Protein AF-F6ENW8-F1 (afdb_monomer)

InterPro domains:
  IPR035169 Protein of unknown function DUF5318 [PF17249] (1-63)

Secondary structure (DSSP, 8-state):
-B-TT-GGGTT----HHHHHHHHHHSBSEEEEEEEE-TTT--EEEEEEEEESBPP------------------

Nearest PDB structures (foldseek):
  6o7i-assembly1_D  TM=4.236E-01  e=8.019E-01  Thermococcus onnurineus NA1
  6muu-assembly1_C  TM=4.418E-01  e=9.136E-01  Thermococcus onnurineus
  8x5d-assembly1_H  TM=4.155E-01  e=2.956E+00  Mycobacterium tuberculosis
  7r1c-assembly1_N  TM=3.126E-01  e=1.754E+00  Priestia megaterium NBRC 15308 = ATCC 14581

Mean predicted aligned error: 13.09 Å

Structure (mmCIF, N/CA/C/O backbone):
data_AF-F6ENW8-F1
#
_entry.id   AF-F6ENW8-F1
#
loop_
_atom_site.group_PDB
_atom_site.id
_atom_site.type_symbol
_atom_site.label_atom_id
_atom_site.label_alt_id
_atom_site.label_comp_id
_atom_site.label_asym_id
_atom_site.label_entity_id
_atom_site.label_seq_id
_atom_site.pdbx_PDB_ins_code
_atom_site.Cartn_x
_atom_site.Cartn_y
_atom_site.Cartn_z
_atom_s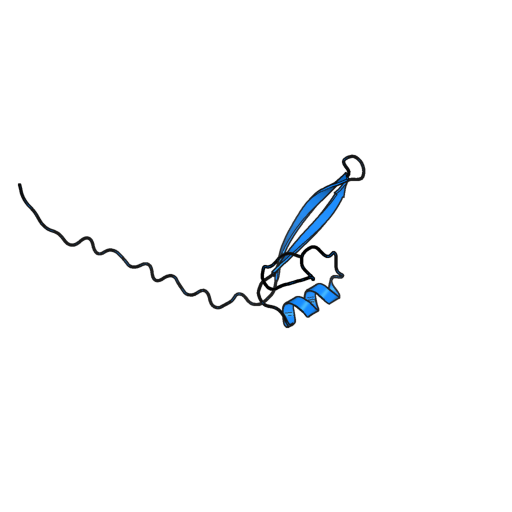ite.occupancy
_atom_site.B_iso_or_equiv
_atom_site.auth_seq_id
_atom_site.auth_comp_id
_atom_site.auth_asym_id
_atom_site.auth_atom_id
_atom_site.pdbx_PDB_model_num
ATOM 1 N N . MET A 1 1 ? 3.254 -2.491 3.007 1.00 56.34 1 MET A N 1
ATOM 2 C CA . MET A 1 1 ? 2.572 -1.950 4.209 1.00 56.34 1 MET A CA 1
ATOM 3 C C . MET A 1 1 ? 3.604 -1.663 5.281 1.00 56.34 1 MET A C 1
ATOM 5 O O . MET A 1 1 ? 4.570 -2.411 5.347 1.00 56.34 1 MET A O 1
ATOM 9 N N . PHE A 1 2 ? 3.422 -0.618 6.083 1.00 57.25 2 PHE A N 1
ATOM 10 C CA . PHE A 1 2 ? 4.339 -0.229 7.156 1.00 57.25 2 PHE A CA 1
ATOM 11 C C . PHE A 1 2 ? 3.542 0.197 8.392 1.00 57.25 2 PHE A C 1
ATOM 13 O O . PHE A 1 2 ? 2.553 0.914 8.271 1.00 57.25 2 PHE A O 1
ATOM 20 N N . GLY A 1 3 ? 3.968 -0.256 9.566 1.00 58.44 3 GLY A N 1
ATOM 21 C CA . GLY A 1 3 ? 3.394 0.113 10.858 1.00 58.44 3 GLY A CA 1
ATOM 22 C C . GLY A 1 3 ? 4.094 -0.651 11.979 1.00 58.44 3 GLY A C 1
ATOM 23 O O . GLY A 1 3 ? 4.345 -1.848 11.834 1.00 58.44 3 GLY A O 1
ATOM 24 N N . ASP A 1 4 ? 4.402 0.017 13.092 1.00 60.47 4 ASP A N 1
ATOM 25 C CA . ASP A 1 4 ? 5.171 -0.574 14.204 1.00 60.47 4 ASP A CA 1
ATOM 26 C C . ASP A 1 4 ? 4.478 -1.794 14.839 1.00 60.47 4 ASP A C 1
ATOM 28 O O . ASP A 1 4 ? 5.121 -2.637 15.461 1.00 60.47 4 ASP A O 1
ATOM 32 N N . ARG A 1 5 ? 3.159 -1.933 14.642 1.00 59.59 5 ARG A N 1
ATOM 33 C CA . ARG A 1 5 ? 2.335 -3.033 15.174 1.00 59.59 5 ARG A CA 1
ATOM 34 C C . ARG A 1 5 ? 2.011 -4.127 14.146 1.00 59.59 5 ARG A C 1
ATOM 36 O O . ARG A 1 5 ? 1.284 -5.067 14.468 1.00 59.59 5 ARG A O 1
ATOM 43 N N . LEU A 1 6 ? 2.562 -4.047 12.928 1.00 58.31 6 LEU A N 1
ATOM 44 C CA . LEU A 1 6 ? 2.348 -5.050 11.871 1.00 58.31 6 LEU A CA 1
ATOM 45 C C . LEU A 1 6 ? 3.258 -6.287 11.987 1.00 58.31 6 LEU A C 1
ATOM 47 O O . LEU A 1 6 ? 2.980 -7.302 11.348 1.00 58.31 6 LEU A O 1
ATOM 51 N N . GLY A 1 7 ? 4.332 -6.234 12.782 1.00 63.22 7 GLY A N 1
ATOM 52 C CA . GLY A 1 7 ? 5.286 -7.342 12.918 1.00 63.22 7 GLY A CA 1
ATOM 53 C C . GLY A 1 7 ? 5.878 -7.781 11.568 1.00 63.22 7 GLY A C 1
ATOM 54 O O . GLY A 1 7 ? 6.192 -6.950 10.717 1.00 63.22 7 GLY A O 1
ATOM 55 N N . THR A 1 8 ? 5.984 -9.093 11.337 1.00 59.12 8 THR A N 1
ATOM 56 C CA . THR A 1 8 ? 6.558 -9.716 10.120 1.00 59.12 8 THR A CA 1
ATOM 57 C C . THR A 1 8 ? 5.800 -9.395 8.823 1.00 59.12 8 THR A C 1
ATOM 59 O O . THR A 1 8 ? 6.282 -9.681 7.732 1.00 59.12 8 THR A O 1
ATOM 62 N N . VAL A 1 9 ? 4.603 -8.810 8.914 1.00 59.44 9 VAL A N 1
ATOM 63 C CA . VAL A 1 9 ? 3.770 -8.455 7.751 1.00 59.44 9 VAL A CA 1
ATOM 64 C C . VAL A 1 9 ? 4.195 -7.107 7.142 1.00 59.44 9 VAL A C 1
ATOM 66 O O . VAL A 1 9 ? 3.824 -6.772 6.012 1.00 59.44 9 VAL A O 1
ATOM 69 N N . SER A 1 10 ? 5.007 -6.337 7.872 1.00 59.12 10 SER A N 1
ATOM 70 C CA . SER A 1 10 ? 5.601 -5.092 7.389 1.00 59.12 10 SER A CA 1
ATOM 71 C C . SER A 1 10 ? 6.526 -5.358 6.191 1.00 59.12 10 SER A C 1
ATOM 73 O O . SER A 1 10 ? 7.266 -6.337 6.165 1.00 59.12 10 SER A O 1
ATOM 75 N N . GLY A 1 11 ? 6.453 -4.516 5.160 1.00 68.25 11 GLY A N 1
ATOM 76 C CA . GLY A 1 11 ? 7.265 -4.634 3.940 1.00 68.25 11 GLY A CA 1
ATOM 77 C C . GLY A 1 11 ? 6.777 -5.650 2.896 1.00 68.25 11 GLY A C 1
ATOM 78 O O . GLY A 1 11 ? 7.357 -5.725 1.818 1.00 68.25 11 GLY A O 1
ATOM 79 N N . SER A 1 12 ? 5.693 -6.391 3.150 1.00 71.88 12 SER A N 1
ATOM 80 C CA . SER A 1 12 ? 5.125 -7.320 2.159 1.00 71.88 12 SER A CA 1
ATOM 81 C C . SER A 1 12 ? 4.198 -6.614 1.157 1.00 71.88 12 SER A C 1
ATOM 83 O O . SER A 1 12 ? 3.422 -5.728 1.541 1.00 71.88 12 SER A O 1
ATOM 85 N N . ALA A 1 13 ? 4.216 -7.059 -0.105 1.00 78.94 13 ALA A N 1
ATOM 86 C CA . ALA A 1 13 ? 3.160 -6.776 -1.079 1.00 78.94 13 ALA A CA 1
ATOM 87 C C . ALA A 1 13 ? 1.997 -7.757 -0.855 1.00 78.94 13 ALA A C 1
ATOM 89 O O . ALA A 1 13 ? 2.217 -8.967 -0.844 1.00 78.94 13 ALA A O 1
ATOM 90 N N . ARG A 1 14 ? 0.778 -7.251 -0.635 1.00 80.81 14 ARG A N 1
ATOM 91 C CA . ARG A 1 14 ? -0.429 -8.062 -0.389 1.00 80.81 14 ARG A CA 1
ATOM 92 C C . ARG A 1 14 ? -1.575 -7.617 -1.292 1.00 80.81 14 ARG A C 1
ATOM 94 O O . ARG A 1 14 ? -1.554 -6.507 -1.823 1.00 80.81 14 ARG A O 1
ATOM 101 N N . SER A 1 15 ? -2.561 -8.496 -1.447 1.00 82.56 15 SER A N 1
ATOM 102 C CA . SER A 1 15 ? -3.783 -8.211 -2.203 1.00 82.56 15 SER A CA 1
ATOM 103 C C . SER A 1 15 ? -4.665 -7.179 -1.493 1.00 82.56 15 SER A C 1
ATOM 105 O O . SER A 1 15 ? -4.577 -6.996 -0.276 1.00 82.56 15 SER A O 1
ATOM 107 N N . ASN A 1 16 ? -5.545 -6.525 -2.252 1.00 81.50 16 ASN A N 1
ATOM 108 C CA . ASN A 1 16 ? -6.457 -5.522 -1.707 1.00 81.50 16 ASN A CA 1
ATOM 109 C C . ASN A 1 16 ? -7.423 -6.119 -0.665 1.00 81.50 16 ASN A C 1
ATOM 111 O O . ASN A 1 16 ? -7.637 -5.521 0.385 1.00 81.50 16 ASN A O 1
ATOM 115 N N . ASP A 1 17 ? -7.935 -7.331 -0.901 1.00 82.81 17 ASP A N 1
ATOM 116 C CA . ASP A 1 17 ? -8.788 -8.050 0.055 1.00 82.81 17 ASP A CA 1
ATOM 117 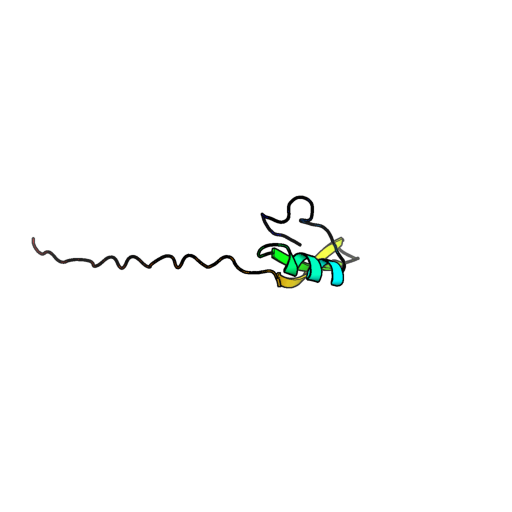C C . ASP A 1 17 ? -8.090 -8.316 1.392 1.00 82.81 17 ASP A C 1
ATOM 119 O O . ASP A 1 17 ? -8.689 -8.186 2.460 1.00 82.81 17 ASP A O 1
ATOM 123 N N . GLU A 1 18 ? -6.805 -8.667 1.356 1.00 83.56 18 GLU A N 1
ATOM 124 C CA . GLU A 1 18 ? -6.026 -8.916 2.567 1.00 83.56 18 GLU A CA 1
ATOM 125 C C . GLU A 1 18 ? -5.753 -7.623 3.345 1.00 83.56 18 GLU A C 1
ATOM 127 O O . GLU A 1 18 ? -5.840 -7.616 4.574 1.00 83.56 18 GLU A O 1
ATOM 132 N N . ILE A 1 19 ? -5.501 -6.517 2.638 1.00 84.19 19 ILE A N 1
ATOM 133 C CA . ILE A 1 19 ? -5.360 -5.180 3.232 1.00 84.19 19 ILE A CA 1
ATOM 134 C C . ILE A 1 19 ? -6.647 -4.778 3.967 1.00 84.19 19 ILE A C 1
ATOM 136 O O . ILE A 1 19 ? -6.582 -4.295 5.096 1.00 84.19 19 ILE A O 1
ATOM 140 N N . ILE A 1 20 ? -7.817 -5.024 3.370 1.00 83.44 20 ILE A N 1
ATOM 141 C CA . ILE A 1 20 ? -9.115 -4.717 3.992 1.00 83.44 20 ILE A CA 1
ATOM 142 C C . ILE A 1 20 ? -9.338 -5.570 5.249 1.00 83.44 20 ILE A C 1
ATOM 144 O O . ILE A 1 20 ? -9.760 -5.048 6.280 1.00 83.44 20 ILE A O 1
ATOM 148 N N . ARG A 1 21 ? -9.005 -6.867 5.212 1.00 83.25 21 ARG A N 1
ATOM 149 C CA . ARG A 1 21 ? -9.090 -7.743 6.400 1.00 83.25 21 ARG A CA 1
ATOM 150 C C . ARG A 1 21 ? -8.139 -7.300 7.517 1.00 83.25 21 ARG A C 1
ATOM 152 O O . ARG A 1 21 ? -8.492 -7.365 8.695 1.00 83.25 21 ARG A O 1
ATOM 159 N N . LEU A 1 22 ? -6.943 -6.826 7.166 1.00 80.62 22 LEU A N 1
ATOM 160 C CA . LEU A 1 22 ? -5.998 -6.257 8.131 1.00 80.62 22 LEU A CA 1
ATOM 161 C C . LEU A 1 22 ? -6.544 -4.967 8.752 1.00 80.62 22 LEU A C 1
ATOM 163 O O . LEU A 1 22 ? -6.449 -4.809 9.965 1.00 80.62 22 LEU A O 1
ATOM 167 N N . ALA A 1 23 ? -7.189 -4.102 7.965 1.00 80.88 23 ALA A N 1
ATOM 168 C CA . ALA A 1 23 ? -7.824 -2.874 8.455 1.00 80.88 23 ALA A CA 1
ATOM 169 C C . ALA A 1 23 ? -8.928 -3.126 9.496 1.00 80.88 23 ALA A C 1
ATOM 171 O O . ALA A 1 23 ? -9.190 -2.257 10.319 1.00 80.88 23 ALA A O 1
ATOM 172 N N . GLN A 1 24 ? -9.547 -4.309 9.489 1.00 80.44 24 GLN A N 1
ATOM 173 C CA . GLN A 1 24 ? -10.569 -4.696 10.469 1.00 80.44 24 GLN A CA 1
ATOM 174 C C . GLN A 1 24 ? -9.995 -5.265 11.774 1.00 80.44 24 GLN A C 1
ATOM 176 O O . GLN A 1 24 ? -10.696 -5.318 12.778 1.00 80.44 24 GLN A O 1
ATOM 181 N N . THR A 1 25 ? -8.754 -5.757 11.760 1.00 75.88 25 THR A N 1
ATOM 182 C CA . THR A 1 25 ? -8.185 -6.548 12.869 1.00 75.88 25 THR A CA 1
ATOM 183 C C . THR A 1 25 ? -6.971 -5.903 13.527 1.00 75.88 25 THR A C 1
ATOM 185 O O . THR A 1 25 ? -6.558 -6.338 14.604 1.00 75.88 25 THR A O 1
ATOM 188 N N . LYS A 1 26 ? -6.364 -4.903 12.885 1.00 70.19 26 LYS A N 1
ATOM 189 C CA . LYS A 1 26 ? -5.137 -4.242 13.332 1.00 70.19 26 LYS A CA 1
ATOM 190 C C . LYS A 1 26 ? -5.363 -2.745 13.523 1.00 70.19 26 LYS A C 1
ATOM 192 O O . LYS A 1 26 ? -6.180 -2.136 12.840 1.00 70.19 26 LYS A O 1
ATOM 197 N N . ASP A 1 27 ? -4.594 -2.183 14.454 1.00 73.75 27 ASP A N 1
ATOM 198 C CA . ASP A 1 27 ? -4.478 -0.739 14.672 1.00 73.75 27 ASP A CA 1
ATOM 199 C C . ASP A 1 27 ? -3.960 -0.018 13.409 1.00 73.75 27 ASP A C 1
ATOM 201 O O . ASP A 1 27 ? -3.536 -0.664 12.452 1.00 73.75 27 ASP A O 1
ATOM 205 N N . G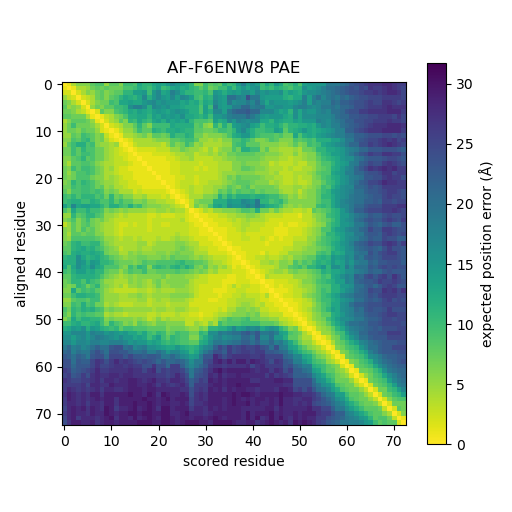LU A 1 28 ? -3.946 1.317 13.432 1.00 79.81 28 GLU A N 1
ATOM 206 C CA . GLU A 1 28 ? -3.455 2.185 12.348 1.00 79.81 28 GLU A CA 1
ATOM 207 C C . GLU A 1 28 ? -2.164 1.680 11.649 1.00 79.81 28 GLU A C 1
ATOM 209 O O . GLU A 1 28 ? -1.131 1.445 12.288 1.00 79.81 28 GLU A O 1
ATOM 214 N N . PHE A 1 29 ? -2.211 1.542 10.316 1.00 82.06 29 PHE A N 1
ATOM 215 C CA . PHE A 1 29 ? -1.077 1.183 9.457 1.00 82.06 29 PHE A CA 1
ATOM 216 C C . PHE A 1 29 ? -1.101 1.893 8.100 1.00 82.06 29 PHE A C 1
ATOM 218 O O . PHE A 1 29 ? -2.150 2.281 7.588 1.00 82.06 29 PHE A O 1
ATOM 225 N N . THR A 1 30 ? 0.068 2.001 7.466 1.00 84.12 30 THR A N 1
ATOM 226 C CA . THR A 1 30 ? 0.240 2.703 6.188 1.00 84.12 30 THR A CA 1
ATOM 227 C C . THR A 1 30 ? 0.449 1.732 5.023 1.00 84.12 30 THR A C 1
ATOM 229 O O . THR A 1 30 ? 1.377 0.915 5.000 1.00 84.12 30 THR A O 1
ATOM 232 N N . VAL A 1 31 ? -0.374 1.844 3.989 1.00 87.56 31 VAL A N 1
ATOM 233 C CA . VAL A 1 31 ? -0.249 1.133 2.714 1.00 87.56 31 VAL A CA 1
ATOM 234 C C . VAL A 1 31 ? 0.460 2.038 1.714 1.00 87.56 31 VAL A C 1
ATOM 236 O O . VAL A 1 31 ? 0.036 3.165 1.496 1.00 87.56 31 VAL A O 1
ATOM 239 N N . HIS A 1 32 ? 1.522 1.533 1.087 1.00 88.50 32 HIS A N 1
ATOM 240 C CA . HIS A 1 32 ? 2.214 2.226 0.002 1.00 88.50 32 HIS A CA 1
ATOM 241 C C . HIS A 1 32 ? 1.994 1.442 -1.286 1.00 88.50 32 HIS A C 1
ATOM 243 O O . HIS A 1 32 ? 2.301 0.249 -1.340 1.00 88.50 32 HIS A O 1
ATOM 249 N N . VAL A 1 33 ? 1.455 2.113 -2.296 1.00 88.12 33 VAL A N 1
ATOM 250 C CA . VAL A 1 33 ? 1.326 1.601 -3.658 1.00 88.12 33 VAL A CA 1
ATOM 251 C C . VAL A 1 33 ? 2.534 2.103 -4.427 1.00 88.12 33 VAL A C 1
ATOM 253 O O . VAL A 1 33 ? 2.724 3.313 -4.557 1.00 88.12 33 VAL A O 1
ATOM 256 N N . VAL A 1 34 ? 3.364 1.179 -4.898 1.00 90.44 34 VAL A N 1
ATOM 257 C CA . VAL A 1 34 ? 4.569 1.493 -5.664 1.00 90.44 34 VAL A CA 1
ATOM 25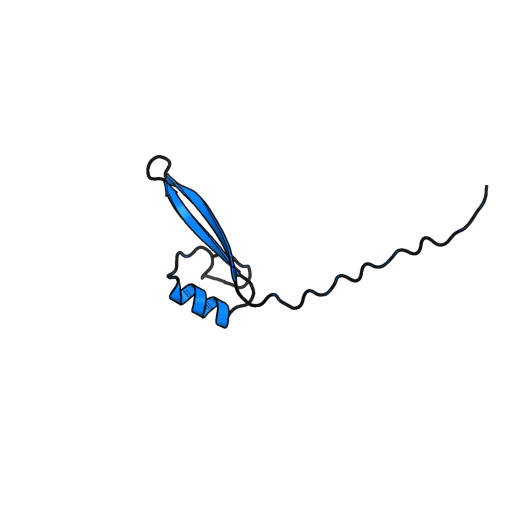8 C C . VAL A 1 34 ? 4.494 0.856 -7.042 1.00 90.44 34 VAL A C 1
ATOM 260 O O . VAL A 1 34 ? 3.982 -0.253 -7.189 1.00 90.44 34 VAL A O 1
ATOM 263 N N . GLU A 1 35 ? 5.030 1.541 -8.039 1.00 91.19 35 GLU A N 1
ATOM 264 C CA . GLU A 1 35 ? 5.354 0.953 -9.335 1.00 91.19 35 GLU A CA 1
ATOM 265 C C . GLU A 1 35 ? 6.853 0.644 -9.391 1.00 91.19 35 GLU A C 1
ATOM 267 O O . GLU A 1 35 ? 7.665 1.372 -8.820 1.00 91.19 35 GLU A O 1
ATOM 272 N N . VAL A 1 36 ? 7.233 -0.439 -10.070 1.00 90.69 36 VAL A N 1
ATOM 273 C CA . VAL A 1 36 ? 8.646 -0.790 -10.265 1.00 90.69 36 VAL A CA 1
ATOM 274 C C . VAL A 1 36 ? 9.078 -0.296 -11.635 1.00 90.69 36 VAL A C 1
ATOM 276 O O . VAL A 1 36 ? 8.609 -0.799 -12.66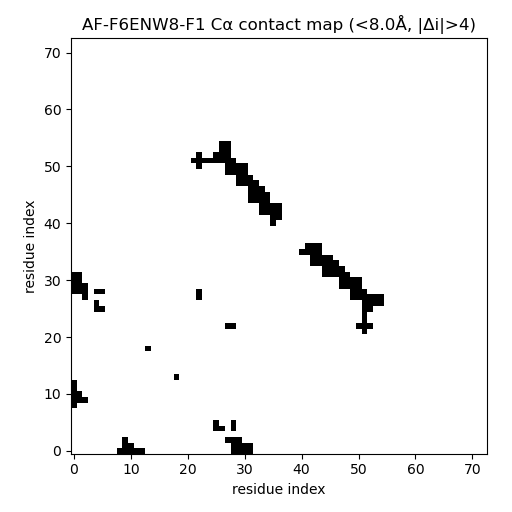2 1.00 90.69 36 VAL A O 1
ATOM 279 N N . CYS A 1 37 ? 9.988 0.671 -11.670 1.00 87.94 37 CYS A N 1
ATOM 280 C CA . CYS A 1 37 ? 10.541 1.138 -12.929 1.00 87.94 37 CYS A CA 1
ATOM 281 C C . CYS A 1 37 ? 11.511 0.099 -13.496 1.00 87.94 37 CYS A C 1
ATOM 283 O O . CYS A 1 37 ? 12.474 -0.291 -12.844 1.00 87.94 37 CYS A O 1
ATOM 285 N N . ARG A 1 38 ? 11.286 -0.344 -14.737 1.00 91.88 38 ARG A N 1
ATOM 286 C CA . ARG A 1 38 ? 12.114 -1.383 -15.377 1.00 91.88 38 ARG A CA 1
ATOM 287 C C . ARG A 1 38 ? 13.465 -0.877 -15.885 1.00 91.88 38 ARG A C 1
ATOM 289 O O . ARG A 1 38 ? 14.313 -1.694 -16.220 1.00 91.88 38 ARG A O 1
ATOM 296 N N . THR A 1 39 ? 13.661 0.438 -15.981 1.00 92.44 39 THR A N 1
ATOM 297 C CA . THR A 1 39 ? 14.912 1.028 -16.483 1.00 92.44 39 THR A CA 1
ATOM 298 C C . THR A 1 39 ? 15.904 1.320 -15.365 1.00 92.44 39 THR A C 1
ATOM 300 O O . THR A 1 39 ? 17.095 1.097 -15.546 1.00 92.44 39 THR A O 1
ATOM 303 N N . CYS A 1 40 ? 15.432 1.783 -14.206 1.00 90.75 40 CYS 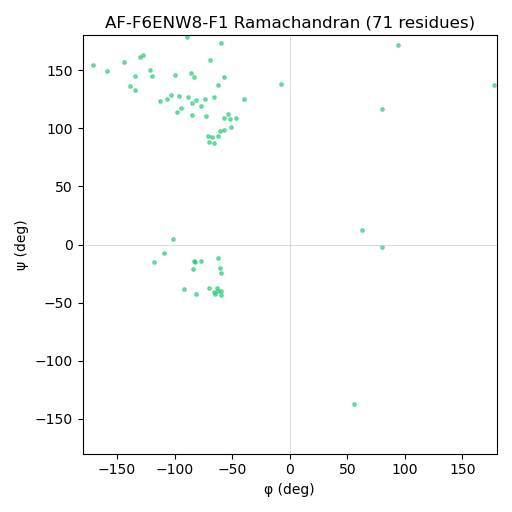A N 1
ATOM 304 C CA . CYS A 1 40 ? 16.289 2.076 -13.055 1.00 90.75 40 CYS A CA 1
ATOM 305 C C . CYS A 1 40 ? 16.120 1.091 -11.888 1.00 90.75 40 CYS A C 1
ATOM 307 O O . CYS A 1 40 ? 16.898 1.152 -10.942 1.00 90.75 40 CYS A O 1
ATOM 309 N N . SER A 1 41 ? 15.145 0.180 -11.943 1.00 84.88 41 SER A N 1
ATOM 310 C CA . SER A 1 41 ? 14.840 -0.810 -10.894 1.00 84.88 41 SER A CA 1
ATOM 311 C C . SER A 1 41 ? 14.399 -0.214 -9.552 1.00 84.88 41 SER A C 1
ATOM 313 O O . SER A 1 41 ? 14.323 -0.927 -8.553 1.00 84.88 41 SER A O 1
ATOM 315 N N . TRP A 1 42 ? 14.086 1.083 -9.518 1.00 92.00 42 TRP A N 1
ATOM 316 C CA . TRP A 1 42 ? 13.569 1.753 -8.328 1.00 92.00 42 TRP A CA 1
ATOM 317 C C . TRP A 1 42 ? 12.049 1.621 -8.218 1.00 92.00 42 TRP A C 1
ATOM 319 O O . TRP A 1 42 ? 11.325 1.607 -9.216 1.00 92.00 42 TRP A O 1
ATOM 329 N N . ASN A 1 43 ? 11.576 1.563 -6.973 1.00 88.62 43 ASN A N 1
ATOM 330 C CA . ASN A 1 43 ? 10.158 1.604 -6.638 1.00 88.62 43 ASN A CA 1
ATOM 331 C C . ASN A 1 43 ? 9.707 3.066 -6.546 1.00 88.62 43 ASN A C 1
ATOM 333 O O . ASN A 1 43 ? 10.110 3.774 -5.621 1.00 88.62 43 ASN A O 1
ATOM 337 N N . HIS A 1 44 ? 8.869 3.519 -7.473 1.00 86.19 44 HIS A N 1
ATOM 338 C CA . HIS A 1 44 ? 8.280 4.854 -7.422 1.00 86.19 44 HIS A CA 1
ATOM 339 C C . HIS A 1 44 ? 6.987 4.807 -6.621 1.00 86.19 44 HIS A C 1
ATOM 341 O O . HIS A 1 44 ? 6.106 3.986 -6.880 1.00 86.19 44 HIS A O 1
ATOM 347 N N . LEU A 1 45 ? 6.882 5.675 -5.618 1.00 90.44 45 LEU A N 1
ATOM 348 C CA . LEU A 1 45 ? 5.684 5.772 -4.800 1.00 90.44 45 LEU A CA 1
ATOM 349 C C . LEU A 1 45 ? 4.567 6.434 -5.605 1.00 90.44 45 LEU A C 1
ATOM 351 O O . LEU A 1 45 ? 4.621 7.628 -5.876 1.00 90.44 45 LEU A O 1
ATOM 355 N N . VAL A 1 46 ? 3.548 5.652 -5.944 1.00 91.75 46 VAL A N 1
ATOM 356 C CA . VAL A 1 46 ? 2.343 6.135 -6.625 1.00 91.75 46 VAL A CA 1
ATOM 357 C C . VAL A 1 46 ? 1.396 6.750 -5.604 1.00 91.75 46 VAL A C 1
ATOM 359 O O . VAL A 1 46 ? 0.791 7.790 -5.844 1.00 91.75 46 VAL A O 1
ATOM 362 N N . GLN A 1 47 ? 1.250 6.092 -4.452 1.00 87.94 47 GLN A N 1
ATOM 363 C CA . GLN A 1 47 ? 0.230 6.462 -3.483 1.00 87.94 47 GLN A CA 1
ATOM 364 C C . GLN A 1 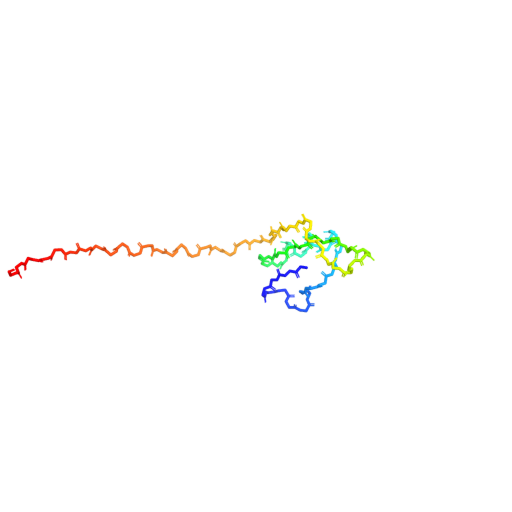47 ? 0.553 5.958 -2.085 1.00 87.94 47 GLN A C 1
ATOM 366 O O . GLN A 1 47 ? 1.134 4.884 -1.922 1.00 87.94 47 GLN A O 1
ATOM 371 N N . SER A 1 48 ? 0.119 6.702 -1.074 1.00 89.25 48 SER A N 1
ATOM 372 C CA . SER A 1 48 ? 0.222 6.298 0.323 1.00 89.25 48 SER A CA 1
ATOM 373 C C . SER A 1 48 ? -1.097 6.558 1.033 1.00 89.25 48 SER A C 1
ATOM 375 O O . SER A 1 48 ? -1.680 7.633 0.891 1.00 89.25 48 SER A O 1
ATOM 377 N N . TYR A 1 49 ? -1.567 5.568 1.782 1.00 86.19 49 TYR A N 1
ATOM 378 C CA . TYR A 1 49 ? -2.816 5.632 2.529 1.00 86.19 49 TYR A CA 1
ATOM 379 C C . TYR A 1 49 ? -2.628 5.099 3.933 1.00 86.19 49 TYR A C 1
ATOM 381 O O . TYR A 1 49 ? -1.902 4.128 4.133 1.00 86.19 49 TYR A O 1
ATOM 389 N N . VAL A 1 50 ? -3.338 5.690 4.885 1.00 85.19 50 VAL A N 1
ATOM 390 C CA . VAL A 1 50 ? -3.421 5.193 6.257 1.00 85.19 50 VAL A CA 1
ATOM 391 C C . VAL A 1 50 ? -4.768 4.495 6.427 1.00 85.19 50 VAL A C 1
ATOM 393 O O . VAL A 1 50 ? -5.803 5.056 6.068 1.00 85.19 50 VAL A O 1
ATOM 396 N N . LEU A 1 51 ? -4.744 3.263 6.925 1.00 83.31 51 LEU A N 1
ATOM 397 C CA . LEU A 1 51 ? -5.914 2.432 7.205 1.00 83.31 51 LEU A CA 1
ATOM 398 C C . LEU A 1 51 ? -5.859 1.927 8.650 1.00 83.31 51 LEU A C 1
ATOM 400 O O . LEU A 1 51 ? -4.802 1.933 9.273 1.00 83.31 51 LEU A O 1
ATOM 404 N N . GLY A 1 52 ? -6.995 1.451 9.157 1.00 77.19 52 GLY A N 1
ATOM 405 C CA . GLY A 1 52 ? -7.145 1.008 10.544 1.00 77.19 52 GLY A CA 1
ATOM 406 C C . GLY A 1 52 ? -7.685 2.110 11.455 1.00 77.19 52 GLY A C 1
ATOM 407 O O . GLY A 1 52 ? -7.859 3.260 11.047 1.00 77.19 52 GLY A O 1
ATOM 408 N N . GLU A 1 53 ? -8.003 1.740 12.692 1.00 68.44 53 GLU A N 1
ATOM 409 C CA . GLU A 1 53 ? -8.560 2.668 13.671 1.00 68.44 53 GLU A CA 1
ATOM 410 C C . GLU A 1 53 ? -7.427 3.427 14.372 1.00 68.44 53 GLU A C 1
ATOM 412 O O . GLU A 1 53 ? -6.510 2.833 14.950 1.00 68.44 53 GLU A O 1
ATOM 417 N N . ALA A 1 54 ? -7.463 4.759 14.280 1.00 62.84 54 ALA A N 1
ATOM 418 C CA . ALA A 1 54 ? -6.497 5.609 14.958 1.00 62.84 54 ALA A CA 1
ATOM 419 C C . ALA A 1 54 ? -6.694 5.459 16.475 1.00 62.84 54 ALA A C 1
ATOM 421 O O . ALA A 1 54 ? -7.814 5.670 16.958 1.00 62.84 54 ALA A O 1
ATOM 422 N N . PRO A 1 55 ? -5.645 5.144 17.260 1.00 62.16 55 PRO A N 1
ATOM 423 C CA . PRO A 1 55 ? -5.782 5.126 18.707 1.00 62.16 55 PRO A CA 1
ATOM 424 C C . PRO A 1 55 ? -6.274 6.503 19.169 1.00 62.16 55 PRO A C 1
ATOM 426 O O . PRO A 1 55 ? -5.867 7.518 18.586 1.00 62.16 55 PRO A O 1
ATOM 429 N N . PRO A 1 56 ? -7.136 6.576 20.205 1.00 60.28 56 PRO A N 1
ATOM 430 C CA . PRO A 1 56 ? -7.684 7.840 20.669 1.00 60.28 56 PRO A CA 1
ATOM 431 C C . PRO A 1 56 ? -6.521 8.783 20.943 1.00 60.28 56 PRO A C 1
ATOM 433 O O . PRO A 1 56 ? -5.697 8.540 21.832 1.00 60.28 56 PRO A O 1
ATOM 436 N N . ARG A 1 57 ? -6.411 9.836 20.123 1.00 63.09 57 ARG A N 1
ATOM 437 C CA . ARG A 1 57 ? -5.351 10.830 20.258 1.00 63.09 57 ARG A CA 1
ATOM 438 C C . ARG A 1 57 ? -5.477 11.371 21.672 1.00 63.09 57 ARG A C 1
ATOM 440 O O . ARG A 1 57 ? -6.428 12.087 21.972 1.00 63.09 57 ARG A O 1
ATOM 447 N N . ARG A 1 58 ? -4.536 11.024 22.557 1.00 60.84 58 ARG A N 1
ATOM 448 C CA . ARG A 1 58 ? -4.400 11.708 23.844 1.00 60.84 58 ARG A CA 1
ATOM 449 C C . ARG A 1 58 ? -4.109 13.154 23.486 1.00 60.84 58 ARG A C 1
ATOM 451 O O . ARG A 1 58 ? -2.980 13.477 23.123 1.00 60.84 58 ARG A O 1
ATOM 458 N N . SER A 1 59 ? -5.145 13.993 23.497 1.00 60.03 59 SER A N 1
ATOM 459 C CA . SER A 1 59 ? -5.028 15.423 23.258 1.00 60.03 59 SER A CA 1
ATOM 460 C C . SER A 1 59 ? -3.957 15.908 24.214 1.00 60.03 59 SER A C 1
ATOM 462 O O . SER A 1 59 ? -4.143 15.868 25.435 1.00 60.03 59 SER A O 1
ATOM 464 N N . ARG A 1 60 ? -2.788 16.252 23.675 1.00 59.31 60 ARG A N 1
ATOM 465 C CA . ARG A 1 60 ? -1.675 16.738 24.473 1.00 59.31 60 ARG A CA 1
ATOM 466 C C . ARG A 1 60 ? -2.107 18.111 24.952 1.00 59.31 60 ARG A C 1
ATOM 468 O O . ARG A 1 60 ? -1.920 19.083 24.231 1.00 59.31 60 ARG A O 1
ATOM 475 N N . SER A 1 61 ? -2.785 18.131 26.103 1.00 58.44 61 SER A N 1
ATOM 476 C CA . SER A 1 61 ? -3.334 19.321 26.739 1.00 58.44 61 SER A CA 1
ATOM 477 C C . SER A 1 61 ? -2.247 20.376 26.711 1.00 58.44 61 SER A C 1
ATOM 479 O O . SER A 1 61 ? -1.182 20.218 27.319 1.00 58.44 61 SER A O 1
ATOM 481 N N . THR A 1 62 ? -2.468 21.384 25.877 1.00 58.16 62 THR A N 1
ATOM 482 C CA . THR A 1 62 ? -1.599 22.532 25.713 1.00 58.16 62 THR A CA 1
ATOM 483 C C . THR A 1 62 ? -1.604 23.212 27.066 1.00 58.16 62 THR A C 1
ATOM 485 O O . THR A 1 62 ? -2.515 23.966 27.391 1.00 58.16 62 THR A O 1
ATOM 488 N N . ARG A 1 63 ? -0.621 22.869 27.905 1.00 58.69 63 ARG A N 1
ATOM 489 C CA . ARG A 1 63 ? -0.407 23.504 29.200 1.00 58.69 63 ARG A CA 1
ATOM 490 C C . ARG A 1 63 ? -0.014 24.942 28.907 1.00 58.69 63 ARG A C 1
ATOM 492 O O . ARG A 1 63 ? 1.165 25.247 28.730 1.00 58.69 63 ARG A O 1
ATOM 499 N N . THR A 1 64 ? -1.028 25.790 28.784 1.00 56.12 64 THR A N 1
ATOM 500 C CA . THR A 1 64 ? -0.958 27.239 28.686 1.00 56.12 64 THR A CA 1
ATOM 501 C C . THR A 1 64 ? -0.087 27.698 29.842 1.00 56.12 64 THR A C 1
ATOM 503 O O . THR A 1 64 ? -0.513 27.716 30.998 1.00 56.12 64 THR A O 1
ATOM 506 N N . ARG A 1 65 ? 1.183 28.004 29.554 1.00 58.53 65 ARG A N 1
ATOM 507 C CA . ARG A 1 65 ? 2.054 28.678 30.511 1.00 58.53 65 ARG A CA 1
ATOM 508 C C . ARG A 1 65 ? 1.488 30.084 30.665 1.00 58.53 65 ARG A C 1
ATOM 510 O O . ARG A 1 65 ? 1.782 30.971 29.872 1.00 58.53 65 ARG A O 1
ATOM 517 N N . ARG A 1 66 ? 0.614 30.256 31.658 1.00 55.50 66 ARG 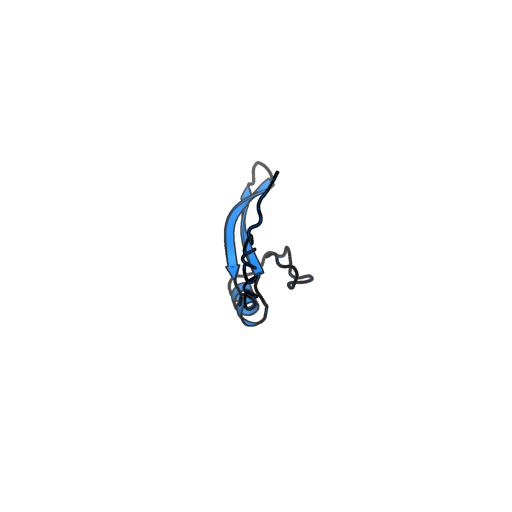A N 1
ATOM 518 C CA . ARG A 1 66 ? 0.238 31.558 32.208 1.00 55.50 66 ARG A CA 1
ATOM 519 C C . ARG A 1 66 ? 1.539 32.206 32.675 1.00 55.50 66 ARG A C 1
ATOM 521 O O . ARG A 1 66 ? 2.053 31.850 33.731 1.00 55.50 66 ARG A O 1
ATOM 528 N N . SER A 1 67 ? 2.101 33.093 31.858 1.00 55.47 67 SER A N 1
ATOM 529 C CA . SER A 1 67 ? 3.219 33.934 32.271 1.00 55.47 67 SER A CA 1
ATOM 530 C C . SER A 1 67 ? 2.657 34.955 33.255 1.00 55.47 67 SER A C 1
ATOM 532 O O . SER A 1 67 ? 2.051 35.955 32.870 1.00 55.47 67 SER A O 1
ATOM 534 N N . ALA A 1 68 ? 2.738 34.620 34.539 1.00 57.50 68 ALA A N 1
ATOM 535 C CA . ALA A 1 68 ? 2.412 35.519 35.625 1.00 57.50 68 ALA A CA 1
ATOM 536 C C . ALA A 1 68 ? 3.573 36.509 35.812 1.00 57.50 68 ALA A C 1
ATOM 538 O O . ALA A 1 68 ? 4.709 36.112 36.035 1.00 57.50 68 ALA A O 1
ATOM 539 N N . ARG A 1 69 ? 3.230 37.787 35.630 1.00 54.97 69 ARG A N 1
ATOM 540 C CA . ARG A 1 69 ? 3.791 39.033 36.187 1.00 54.97 69 ARG A CA 1
ATOM 541 C C . ARG A 1 69 ? 4.866 38.868 37.280 1.00 54.97 69 ARG A C 1
ATOM 543 O O . ARG A 1 69 ? 4.587 38.157 38.235 1.00 54.97 69 ARG A O 1
ATOM 550 N N . THR A 1 70 ? 5.935 39.677 37.221 1.00 47.34 70 THR A N 1
ATOM 551 C CA . THR A 1 70 ? 6.329 40.658 38.270 1.00 47.34 70 THR A CA 1
ATOM 552 C C . THR A 1 70 ? 7.473 41.576 37.801 1.00 47.34 70 THR A C 1
ATOM 554 O O . THR A 1 70 ? 8.207 41.231 36.883 1.00 47.34 70 THR A O 1
ATOM 557 N N . ALA A 1 71 ? 7.523 42.767 38.404 1.00 43.28 71 ALA A N 1
ATOM 558 C CA . ALA A 1 71 ? 8.257 43.983 38.051 1.00 43.28 71 ALA A CA 1
ATOM 559 C C . ALA A 1 71 ? 9.681 44.100 38.650 1.00 43.28 71 ALA A C 1
ATOM 561 O O . ALA A 1 71 ? 10.053 43.286 39.491 1.00 43.28 71 ALA A O 1
ATOM 562 N N . SER A 1 72 ? 10.341 45.211 38.275 1.00 44.84 72 SER A N 1
ATOM 563 C CA . SER A 1 72 ? 11.498 45.903 38.886 1.00 44.84 72 SER A CA 1
ATOM 564 C C . SER A 1 72 ? 12.897 45.343 38.616 1.00 44.84 72 SER A C 1
ATOM 566 O O . SER A 1 72 ? 13.210 44.236 39.036 1.00 44.84 72 SER A O 1
ATOM 568 N N . GLU A 1 73 ? 13.750 46.133 37.953 1.00 45.00 73 GLU A N 1
ATOM 569 C CA . GLU A 1 73 ? 14.688 47.084 38.588 1.00 45.00 73 GLU A CA 1
ATOM 570 C C . GLU A 1 73 ? 15.081 48.185 37.585 1.00 45.00 73 GLU A C 1
ATOM 572 O O . GLU A 1 73 ? 15.099 47.882 36.367 1.00 45.00 73 GLU A O 1
#

Organism: Hoyosella subflava (strain DSM 45089 / JCM 17490 / NBRC 109087 / DQS3-9A1) (NCBI:txid443218)

Solvent-accessible surface area (backbone atoms only — not comparable to full-atom values): 4804 Å² total; per-residue (Å²): 53,48,39,97,86,48,62,90,58,38,75,47,91,74,56,71,70,57,52,54,56,42,39,76,74,39,65,53,32,35,44,63,45,63,47,74,40,88,87,79,71,46,72,44,80,75,43,77,47,79,44,38,55,71,72,82,75,76,74,76,74,78,77,76,78,78,82,74,84,86,85,88,134

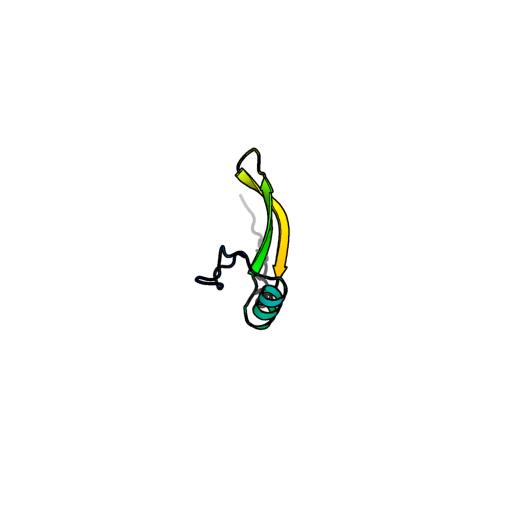pLDDT: mean 72.79, std 14.37, range [43.28, 92.44]

Radius of gyration: 21.52 Å; Cα contacts (8 Å, |Δi|>4): 81; chains: 1; bounding box: 27×57×55 Å

Sequence (73 aa):
MFGDRLGTVSGSARSNDEIIRLAQTKDEFTVHVVEVCRTCSWNHLVQSYVLGEAPPRRSRSTRTRRSARTASE

Foldseek 3Di:
DDDPFCPPCHPDDDDPVVVVVCLVPDAKDKDWDWDQDPPPRDTHTPDMDIGHHHDPPPPPPPPPPPPDDDDDD